Protein AF-A0A5C7EE92-F1 (afdb_monomer_lite)

InterPro domains:
  IPR003700 Ketopantoate hydroxymethyltransferase [PF02548] (1-50)
  IPR015813 Pyruvate/Phosphoenolpyruvate kinase-like domain superfamily [SSF51621] (1-54)
  IPR040442 Pyruvate kinase-like domain superfamily [G3DSA:3.20.20.60] (1-67)

Foldseek 3Di:
DDDDDDPCLLQVVDVVDRDPVGDHVHPCVVVVVVVVVVVVVCVVVVVPPPPVNDDDDDPVVVVVVCVVVVPDDD

Secondary structure (DSSP, 8-state):
------HHHHTT--TT---TT---S---HHHHHHHHHHHHHHHHTT-SS-GGG-PPPPHHHHHHHHHHTT----

Sequence (74 aa):
DGVHIIGSDLFHLYEKHTPRHSKVYVDLIPIIEQVYKDYMKDVKERKYPGPEHTVFMKEEELKRFQEMVGWKKK

Structure (mmCIF, N/CA/C/O backbone):
data_AF-A0A5C7EE92-F1
#
_entry.id   AF-A0A5C7EE92-F1
#
loop_
_atom_site.group_PDB
_atom_site.id
_atom_site.type_symbol
_atom_site.label_atom_id
_atom_site.label_alt_id
_atom_site.label_comp_id
_atom_site.label_asym_id
_atom_site.label_entity_id
_atom_site.label_seq_id
_atom_site.pdbx_PDB_ins_code
_atom_site.Cartn_x
_atom_site.Cartn_y
_atom_site.Cartn_z
_atom_site.occupancy
_atom_site.B_iso_or_equiv
_atom_site.auth_seq_id
_atom_site.auth_comp_id
_atom_site.auth_asym_id
_atom_site.auth_atom_id
_atom_site.pdbx_PDB_model_num
ATOM 1 N N . ASP A 1 1 ? 13.114 18.266 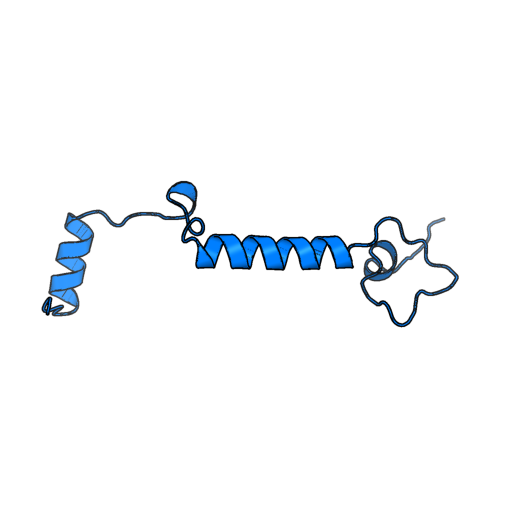-27.947 1.00 79.38 1 ASP A N 1
ATOM 2 C CA . ASP A 1 1 ? 13.221 16.815 -28.203 1.00 79.38 1 ASP A CA 1
ATOM 3 C C . ASP A 1 1 ? 12.994 16.042 -26.923 1.00 79.38 1 ASP A C 1
ATOM 5 O O . ASP A 1 1 ? 13.567 16.391 -25.899 1.00 79.38 1 ASP A O 1
ATOM 9 N N . GLY A 1 2 ? 12.106 15.054 -26.957 1.00 91.06 2 GLY A N 1
ATOM 10 C CA . GLY A 1 2 ? 11.747 14.238 -25.801 1.00 91.06 2 GLY A CA 1
ATOM 11 C C . GLY A 1 2 ? 11.473 12.804 -26.227 1.00 91.06 2 GLY A C 1
ATOM 12 O O . GLY A 1 2 ? 11.409 12.503 -27.419 1.00 91.06 2 GLY A O 1
ATOM 13 N N . VAL A 1 3 ? 11.316 11.924 -25.247 1.00 90.12 3 VAL A N 1
ATOM 14 C CA . VAL A 1 3 ? 10.995 10.512 -25.464 1.00 90.12 3 VAL A CA 1
ATOM 15 C C . VAL A 1 3 ? 9.715 10.158 -24.718 1.00 90.12 3 VAL A C 1
ATOM 17 O O . VAL A 1 3 ? 9.425 10.725 -23.666 1.00 90.12 3 VAL A O 1
ATOM 20 N N . HIS A 1 4 ? 8.951 9.223 -25.273 1.00 90.88 4 HIS A N 1
ATOM 21 C CA . HIS A 1 4 ? 7.753 8.666 -24.656 1.00 90.88 4 HIS A CA 1
ATOM 22 C C . HIS A 1 4 ? 8.030 7.214 -24.261 1.00 90.88 4 HIS A C 1
ATOM 24 O O . HIS A 1 4 ? 8.598 6.461 -25.051 1.00 90.88 4 HIS A O 1
ATOM 30 N N . ILE A 1 5 ? 7.643 6.834 -23.045 1.00 92.25 5 ILE A N 1
ATOM 31 C CA . ILE A 1 5 ? 7.802 5.479 -22.515 1.00 92.25 5 ILE A CA 1
ATOM 32 C C . ILE A 1 5 ? 6.589 5.112 -21.666 1.00 92.25 5 ILE A C 1
ATOM 34 O O . ILE A 1 5 ? 5.983 5.971 -21.024 1.00 92.25 5 ILE A O 1
ATOM 38 N N . ILE A 1 6 ? 6.238 3.830 -21.662 1.00 93.12 6 ILE A N 1
ATOM 39 C CA . ILE A 1 6 ? 5.122 3.312 -20.879 1.00 93.12 6 ILE A CA 1
ATOM 40 C C . ILE A 1 6 ? 5.612 3.071 -19.449 1.00 93.12 6 ILE A C 1
ATOM 42 O O . ILE A 1 6 ? 6.592 2.362 -19.229 1.00 93.12 6 ILE A O 1
ATOM 46 N N . GLY A 1 7 ? 4.920 3.648 -18.464 1.00 93.06 7 GLY A N 1
ATOM 47 C CA . GLY A 1 7 ? 5.315 3.549 -17.056 1.00 93.06 7 GLY A CA 1
ATOM 48 C C . GLY A 1 7 ? 5.409 2.110 -16.538 1.00 93.06 7 GLY A C 1
ATOM 49 O O . GLY A 1 7 ? 6.322 1.805 -15.779 1.00 93.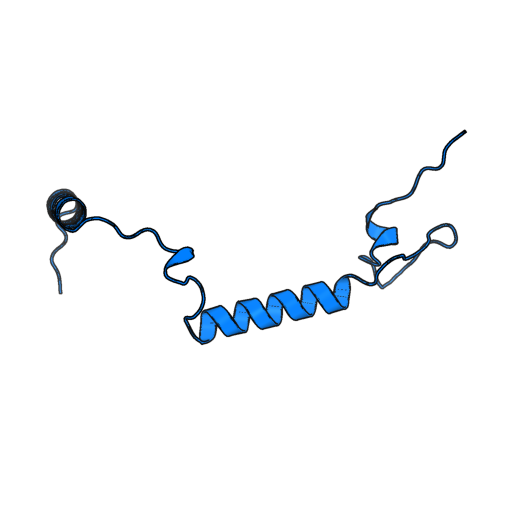06 7 GLY A O 1
ATOM 50 N N . SER A 1 8 ? 4.529 1.206 -16.984 1.00 93.75 8 SER A N 1
ATOM 51 C CA . SER A 1 8 ? 4.549 -0.213 -16.589 1.00 93.75 8 SER A CA 1
ATOM 52 C C . SER A 1 8 ? 5.862 -0.917 -16.916 1.00 93.75 8 SER A C 1
ATOM 54 O O . SER A 1 8 ? 6.297 -1.781 -16.156 1.00 93.75 8 SER A O 1
ATOM 56 N N . ASP A 1 9 ? 6.508 -0.530 -18.015 1.00 93.62 9 ASP A N 1
ATOM 57 C CA . ASP A 1 9 ? 7.744 -1.162 -18.471 1.00 93.62 9 ASP A CA 1
ATOM 58 C C . ASP A 1 9 ? 8.935 -0.736 -17.611 1.00 93.62 9 ASP A C 1
ATOM 60 O O . ASP A 1 9 ? 9.877 -1.502 -17.427 1.00 93.62 9 ASP A O 1
ATOM 64 N N . LEU A 1 10 ? 8.876 0.470 -17.034 1.00 94.88 10 LEU A N 1
ATOM 65 C CA . LEU A 1 10 ? 9.895 0.964 -16.105 1.00 94.88 10 LEU A CA 1
ATOM 66 C C . LEU A 1 10 ? 9.948 0.128 -14.819 1.00 94.88 10 LEU A C 1
ATOM 68 O O . LEU A 1 10 ? 11.003 0.051 -14.186 1.00 94.88 10 LEU A O 1
ATOM 72 N N . PHE A 1 11 ? 8.815 -0.485 -14.461 1.00 95.62 11 PHE A N 1
ATOM 73 C CA . PHE A 1 11 ? 8.592 -1.241 -13.228 1.00 95.62 11 PHE A CA 1
ATOM 74 C C . PHE A 1 11 ? 8.463 -2.756 -13.437 1.00 95.62 11 PHE A C 1
ATOM 76 O O . PHE A 1 11 ? 8.153 -3.473 -12.487 1.00 95.62 11 PHE A O 1
ATOM 83 N N . HIS A 1 12 ? 8.654 -3.242 -14.669 1.00 94.50 12 HIS A N 1
ATOM 84 C CA . HIS A 1 12 ? 8.511 -4.658 -15.018 1.00 94.50 12 HIS A CA 1
ATOM 85 C C . HIS A 1 12 ? 7.137 -5.260 -14.642 1.00 94.50 12 HIS A C 1
ATOM 87 O O . HIS A 1 12 ? 7.036 -6.409 -14.233 1.00 94.50 12 HIS A O 1
ATOM 93 N N . LEU A 1 13 ? 6.041 -4.506 -14.806 1.00 93.44 13 LEU A N 1
ATOM 94 C CA . LEU A 1 13 ? 4.698 -4.980 -14.413 1.00 93.44 13 LEU A CA 1
ATOM 95 C C . LEU A 1 13 ? 4.110 -6.065 -15.332 1.00 93.44 13 LEU A C 1
ATOM 97 O O . LEU A 1 13 ? 3.036 -6.592 -15.044 1.00 93.44 13 LEU A O 1
ATOM 101 N N . TYR A 1 14 ? 4.771 -6.384 -16.446 1.00 91.69 14 TYR A N 1
ATOM 102 C CA . TYR A 1 14 ? 4.348 -7.429 -17.376 1.00 91.69 14 TYR A CA 1
ATOM 103 C C . TYR A 1 14 ? 5.498 -8.396 -17.682 1.00 91.69 14 TYR A C 1
ATOM 105 O O . TYR A 1 14 ? 6.287 -8.179 -18.596 1.00 91.69 14 TYR A O 1
ATOM 113 N N . GLU A 1 15 ? 5.565 -9.505 -16.944 1.00 85.62 15 GLU A N 1
ATOM 114 C CA . GLU A 1 15 ? 6.688 -10.463 -17.002 1.00 85.62 15 GLU A CA 1
ATOM 115 C C . GLU A 1 15 ? 6.843 -11.164 -18.354 1.00 85.62 15 GLU A C 1
ATOM 117 O O . GLU A 1 15 ? 7.935 -11.563 -18.752 1.00 85.62 15 GLU A O 1
ATOM 122 N N . LYS A 1 16 ? 5.738 -11.352 -19.084 1.00 88.81 16 LYS A N 1
ATOM 123 C CA . LYS A 1 16 ? 5.756 -12.119 -20.337 1.00 88.81 16 LYS A CA 1
ATOM 124 C C . LYS A 1 16 ? 6.461 -11.381 -21.472 1.00 88.81 16 LYS A C 1
ATOM 126 O O . LYS A 1 16 ? 6.848 -12.021 -22.450 1.00 88.81 16 LYS A O 1
ATOM 131 N N . HIS A 1 17 ? 6.570 -10.055 -21.398 1.00 87.88 17 HIS A N 1
ATOM 132 C CA . HIS A 1 17 ? 7.177 -9.269 -22.461 1.00 87.88 17 HIS A CA 1
ATOM 133 C C . HIS A 1 17 ? 7.670 -7.908 -21.971 1.00 87.88 17 HIS A C 1
ATOM 135 O O . HIS A 1 17 ? 6.874 -7.070 -21.560 1.00 87.88 17 HIS A O 1
ATOM 141 N N . THR A 1 18 ? 8.959 -7.647 -22.176 1.00 90.06 18 THR A N 1
ATOM 142 C CA . THR A 1 18 ? 9.552 -6.315 -22.024 1.00 90.06 18 THR A CA 1
ATOM 143 C C . THR A 1 18 ? 9.984 -5.806 -23.402 1.00 90.06 18 THR A C 1
ATOM 145 O O . THR A 1 18 ? 10.840 -6.438 -24.035 1.00 90.06 18 THR A O 1
ATOM 148 N N . PRO A 1 19 ? 9.418 -4.692 -23.909 1.00 91.62 19 PRO A N 1
ATOM 149 C CA . PRO A 1 19 ? 9.803 -4.143 -25.205 1.00 91.62 19 PRO A CA 1
ATOM 150 C C . PRO A 1 19 ? 11.287 -3.764 -25.252 1.00 91.62 19 PRO A C 1
ATOM 152 O O . PRO A 1 19 ? 11.841 -3.228 -24.298 1.00 91.62 19 PRO A O 1
ATOM 155 N N . ARG A 1 20 ? 11.942 -3.972 -26.403 1.00 92.44 20 ARG A N 1
ATOM 156 C CA . ARG A 1 20 ? 13.394 -3.729 -26.570 1.00 92.44 20 ARG A CA 1
ATOM 157 C C . ARG A 1 20 ? 13.839 -2.284 -26.318 1.00 92.44 20 ARG A C 1
ATOM 159 O O . ARG A 1 20 ? 15.013 -2.062 -26.048 1.00 92.44 20 ARG A O 1
ATOM 166 N N . HIS A 1 21 ? 12.942 -1.316 -26.491 1.00 91.56 21 HIS A N 1
ATOM 167 C CA . HIS A 1 21 ? 13.228 0.106 -26.282 1.00 91.56 21 HIS A CA 1
ATOM 168 C C . HIS A 1 21 ? 13.000 0.546 -24.828 1.00 91.56 21 HIS A C 1
ATOM 170 O O . HIS A 1 21 ? 13.353 1.669 -24.471 1.00 91.56 21 HIS A O 1
ATOM 176 N N . SER A 1 22 ? 12.416 -0.323 -24.000 1.00 92.94 22 SER A N 1
ATOM 177 C CA . SER A 1 22 ? 12.124 -0.032 -22.605 1.00 92.94 22 SER A CA 1
ATOM 178 C C . SER A 1 22 ? 13.337 -0.331 -21.730 1.00 92.94 22 SER A C 1
ATOM 180 O O . SER A 1 22 ? 14.083 -1.284 -21.956 1.00 92.94 22 SER A O 1
ATOM 182 N N . LYS A 1 23 ? 13.529 0.494 -20.700 1.00 92.94 23 LYS A N 1
ATOM 183 C CA . LYS A 1 23 ? 14.514 0.267 -19.644 1.00 92.94 23 LYS A CA 1
ATOM 184 C C . LYS A 1 23 ? 13.772 -0.013 -18.346 1.00 92.94 23 LYS A C 1
ATOM 186 O O . LYS A 1 23 ? 13.045 0.853 -17.869 1.00 92.94 23 LYS A O 1
ATOM 191 N N . VAL A 1 24 ? 14.004 -1.186 -17.765 1.00 94.06 24 VAL A N 1
ATOM 192 C CA . VAL A 1 24 ? 13.543 -1.504 -16.409 1.00 94.06 24 VAL A CA 1
ATOM 193 C C . VAL A 1 24 ? 14.457 -0.786 -15.420 1.00 94.06 24 VAL A C 1
ATOM 195 O O . VAL A 1 24 ? 15.679 -0.940 -15.469 1.00 94.06 24 VAL A O 1
ATOM 198 N N . TYR A 1 25 ? 13.869 0.024 -14.547 1.00 95.44 25 TYR A N 1
ATOM 199 C CA . TYR A 1 25 ? 14.593 0.711 -13.478 1.00 95.44 25 TYR A CA 1
ATOM 200 C C . TYR A 1 25 ? 14.510 -0.065 -12.167 1.00 95.44 25 TYR A C 1
ATOM 202 O O . TYR A 1 25 ? 15.488 -0.105 -11.424 1.00 95.44 25 TYR A O 1
ATOM 210 N N . VAL A 1 26 ? 13.358 -0.682 -11.896 1.00 94.75 26 VAL A N 1
ATOM 211 C CA . VAL A 1 26 ? 13.108 -1.502 -10.708 1.00 94.75 26 VAL A CA 1
ATOM 212 C C . VAL A 1 26 ? 12.179 -2.642 -11.099 1.00 94.75 26 VAL A C 1
ATOM 214 O O . VAL A 1 26 ? 11.212 -2.421 -11.820 1.00 94.75 26 VAL A O 1
ATOM 217 N N . ASP A 1 27 ? 12.451 -3.845 -10.605 1.00 94.50 27 ASP A N 1
ATOM 218 C CA . ASP A 1 27 ? 11.498 -4.948 -10.681 1.00 94.50 27 ASP A CA 1
ATOM 219 C C . ASP A 1 27 ? 10.504 -4.835 -9.519 1.00 94.50 27 ASP A C 1
ATOM 221 O O . ASP A 1 27 ? 10.853 -5.082 -8.361 1.00 94.50 27 ASP A O 1
ATOM 225 N N . LEU A 1 28 ? 9.287 -4.362 -9.804 1.00 95.06 28 LEU A N 1
ATOM 226 C CA . LEU A 1 28 ? 8.312 -4.047 -8.759 1.00 95.06 28 LEU A CA 1
ATOM 227 C C . LEU A 1 28 ? 7.527 -5.282 -8.295 1.00 95.06 28 LEU A C 1
ATOM 229 O O . LEU A 1 28 ? 6.958 -5.258 -7.204 1.00 95.06 28 LEU A O 1
ATOM 233 N N . ILE A 1 29 ? 7.520 -6.369 -9.07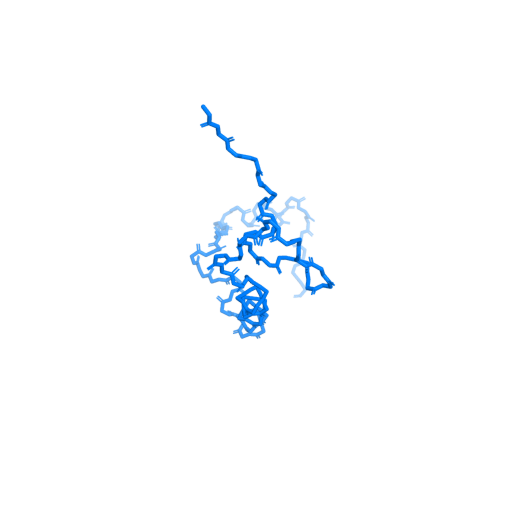2 1.00 93.88 29 ILE A N 1
ATOM 234 C CA . ILE A 1 29 ? 6.732 -7.570 -8.764 1.00 93.88 29 ILE A CA 1
ATOM 235 C C . ILE A 1 29 ? 7.146 -8.204 -7.427 1.00 93.88 29 ILE A C 1
ATOM 237 O O . ILE A 1 29 ? 6.272 -8.336 -6.566 1.00 93.88 29 ILE A O 1
ATOM 241 N N . PRO A 1 30 ? 8.435 -8.500 -7.158 1.00 95.56 30 PRO A N 1
ATOM 242 C CA . PRO A 1 30 ? 8.842 -9.072 -5.871 1.00 95.56 30 PRO A CA 1
ATOM 243 C C . PRO A 1 30 ? 8.495 -8.176 -4.674 1.00 95.56 30 PRO A C 1
ATOM 245 O O . PRO A 1 30 ? 8.170 -8.665 -3.591 1.00 95.56 30 PRO A O 1
ATOM 248 N N . ILE A 1 31 ? 8.532 -6.854 -4.867 1.00 96.50 31 ILE A N 1
ATOM 249 C CA . ILE A 1 31 ? 8.181 -5.872 -3.835 1.00 96.50 31 ILE A CA 1
ATOM 250 C C . ILE A 1 31 ? 6.676 -5.929 -3.553 1.00 96.50 31 ILE A C 1
ATOM 252 O O . ILE A 1 31 ? 6.272 -6.003 -2.394 1.00 96.50 31 ILE A O 1
ATOM 256 N N . ILE A 1 32 ? 5.844 -5.943 -4.597 1.00 96.50 32 ILE A N 1
ATOM 257 C CA . ILE A 1 32 ? 4.386 -6.071 -4.477 1.00 96.50 32 ILE A CA 1
ATOM 258 C C . ILE A 1 32 ? 4.012 -7.386 -3.779 1.00 96.50 32 ILE A C 1
ATOM 260 O O . ILE A 1 32 ? 3.181 -7.389 -2.869 1.00 96.50 32 ILE A O 1
ATOM 264 N N . GLU A 1 33 ? 4.645 -8.500 -4.152 1.00 97.12 33 GLU A N 1
ATOM 265 C CA . GLU A 1 33 ? 4.421 -9.790 -3.494 1.00 97.12 33 GLU A CA 1
ATOM 266 C C . GLU A 1 33 ? 4.758 -9.748 -2.002 1.00 97.12 33 GLU A C 1
ATOM 268 O O . GLU A 1 33 ? 4.005 -10.280 -1.180 1.00 97.12 33 GLU A O 1
ATOM 273 N N . GLN A 1 34 ? 5.883 -9.123 -1.648 1.00 98.25 34 GLN A N 1
ATOM 274 C CA . GLN A 1 34 ? 6.294 -8.959 -0.258 1.00 98.25 34 GLN A CA 1
ATOM 275 C C . GLN A 1 34 ? 5.270 -8.126 0.521 1.00 98.25 34 GLN A C 1
ATOM 277 O O . GLN A 1 34 ? 4.822 -8.555 1.584 1.00 98.25 34 GLN A O 1
ATOM 282 N N . VAL A 1 35 ? 4.813 -7.006 -0.047 1.00 98.25 35 VAL A N 1
ATOM 283 C CA . VAL A 1 35 ? 3.784 -6.144 0.557 1.00 98.25 35 VAL A CA 1
ATOM 284 C C . VAL A 1 35 ? 2.503 -6.925 0.854 1.00 98.25 35 VAL A C 1
ATOM 286 O O . VAL A 1 35 ? 1.955 -6.813 1.952 1.00 98.25 35 VAL A O 1
ATOM 289 N N . TYR A 1 36 ? 2.031 -7.761 -0.076 1.00 98.38 36 TYR A N 1
ATOM 290 C CA . TYR A 1 36 ? 0.833 -8.569 0.164 1.00 98.38 36 TYR A CA 1
ATOM 291 C C . TYR A 1 36 ? 1.032 -9.626 1.254 1.00 98.38 36 TYR A C 1
ATOM 293 O O . TYR A 1 36 ? 0.117 -9.865 2.049 1.00 98.38 36 TYR A O 1
ATOM 301 N N . LYS A 1 37 ? 2.212 -10.253 1.320 1.00 98.50 37 LYS A N 1
ATOM 302 C CA . LYS A 1 37 ? 2.541 -11.225 2.373 1.00 98.50 37 LYS A CA 1
ATOM 303 C C . LYS A 1 37 ? 2.587 -10.560 3.747 1.00 98.50 37 LYS A C 1
ATOM 305 O O . LYS A 1 37 ? 2.016 -11.108 4.691 1.00 98.50 37 LYS A O 1
ATOM 310 N N . ASP A 1 38 ? 3.204 -9.387 3.841 1.00 98.50 38 ASP A N 1
ATOM 311 C CA . ASP A 1 38 ? 3.313 -8.629 5.088 1.00 98.50 38 ASP A CA 1
ATOM 312 C C . ASP A 1 38 ? 1.947 -8.130 5.558 1.00 98.50 38 ASP A C 1
ATOM 314 O O . ASP A 1 38 ? 1.563 -8.384 6.698 1.00 98.50 38 ASP A O 1
ATOM 318 N N . TYR A 1 39 ? 1.143 -7.560 4.657 1.00 98.31 39 TYR A N 1
ATOM 319 C CA . TYR A 1 39 ? -0.233 -7.174 4.967 1.00 98.31 39 TYR A CA 1
ATOM 320 C C . TYR A 1 39 ? -1.068 -8.363 5.464 1.00 98.31 39 TYR A C 1
ATOM 322 O O . TYR A 1 39 ? -1.741 -8.284 6.494 1.00 98.31 39 TYR A O 1
ATOM 330 N N . MET A 1 40 ? -1.003 -9.502 4.761 1.00 98.38 40 MET A N 1
ATOM 331 C CA . MET A 1 40 ? -1.707 -10.718 5.174 1.00 98.38 40 MET A CA 1
ATOM 332 C C . MET A 1 40 ? -1.266 -11.169 6.572 1.00 98.38 40 MET A C 1
ATOM 334 O O . MET A 1 40 ? -2.102 -11.605 7.369 1.00 98.38 40 MET A O 1
ATOM 338 N N . LYS A 1 41 ? 0.035 -11.104 6.863 1.00 98.50 41 LYS A N 1
ATOM 339 C CA . LYS A 1 41 ? 0.584 -11.449 8.174 1.00 98.50 41 LYS A CA 1
ATOM 340 C C . LYS A 1 41 ? 0.046 -10.513 9.253 1.00 98.50 41 LYS A C 1
ATOM 342 O O . LYS A 1 41 ? -0.467 -11.009 10.253 1.00 98.50 41 LYS A O 1
ATOM 347 N N . ASP A 1 42 ? 0.079 -9.204 9.029 1.00 98.31 42 ASP A N 1
ATOM 348 C CA . ASP A 1 42 ? -0.400 -8.220 10.001 1.00 98.31 42 ASP A CA 1
ATOM 349 C C . ASP A 1 42 ? -1.894 -8.377 10.303 1.00 98.31 42 ASP A C 1
ATOM 351 O O . ASP A 1 42 ? -2.300 -8.270 11.462 1.00 98.31 42 ASP A O 1
ATOM 355 N N . VAL A 1 43 ? -2.711 -8.716 9.299 1.00 98.06 43 VAL A N 1
ATOM 356 C CA . VAL A 1 43 ? -4.137 -9.032 9.492 1.00 98.06 43 VAL A CA 1
ATOM 357 C C . VAL A 1 43 ? -4.318 -10.315 10.307 1.00 98.06 43 VAL A C 1
ATOM 359 O O . VAL A 1 43 ? -5.107 -10.345 11.255 1.00 98.06 43 VAL A O 1
ATOM 362 N N . LYS A 1 44 ? -3.583 -11.387 9.977 1.00 97.94 44 LYS A N 1
ATOM 363 C CA . LYS A 1 44 ? -3.664 -12.672 10.699 1.00 97.94 44 LYS A CA 1
ATOM 364 C C . LYS A 1 44 ? -3.220 -12.547 12.155 1.00 97.94 44 LYS A C 1
ATOM 366 O O . LYS A 1 44 ? -3.830 -13.152 13.032 1.00 97.94 44 LYS A O 1
ATOM 371 N N . GLU A 1 45 ? -2.190 -11.748 12.406 1.00 98.12 45 GLU A N 1
ATOM 372 C CA . GLU A 1 45 ? -1.661 -11.466 13.742 1.00 98.12 45 GLU A CA 1
ATOM 373 C C . GLU A 1 45 ? -2.462 -10.382 14.484 1.00 98.12 45 GLU A C 1
ATOM 375 O O . GLU A 1 45 ? -2.158 -10.090 15.639 1.00 98.12 45 GLU A O 1
ATOM 380 N N . ARG A 1 46 ? -3.495 -9.800 13.851 1.00 95.81 46 ARG A N 1
ATOM 381 C CA . ARG A 1 46 ? -4.294 -8.676 14.374 1.00 95.81 46 ARG A CA 1
ATOM 382 C C . ARG A 1 46 ? -3.450 -7.461 14.780 1.00 95.81 46 ARG A C 1
ATOM 384 O O . ARG A 1 46 ? -3.821 -6.722 15.687 1.00 95.81 46 ARG A O 1
ATOM 391 N N . LYS A 1 47 ? -2.321 -7.256 14.101 1.00 96.56 47 LYS A N 1
ATOM 392 C CA . LYS A 1 47 ? -1.510 -6.033 14.186 1.00 96.56 47 LYS A CA 1
ATOM 393 C C . LYS A 1 47 ? -2.103 -4.916 13.342 1.00 96.56 47 LYS A C 1
ATOM 395 O O . LYS A 1 47 ? -2.044 -3.760 13.740 1.00 96.56 47 LYS A O 1
ATOM 400 N N . TYR A 1 48 ? -2.692 -5.277 12.201 1.00 95.88 48 TYR A N 1
ATOM 401 C CA . TYR A 1 48 ? -3.443 -4.366 11.351 1.00 95.88 48 TYR A CA 1
ATOM 402 C C . TYR A 1 48 ? -4.935 -4.754 11.306 1.00 95.88 48 TYR A C 1
ATOM 404 O O . TYR A 1 48 ? -5.243 -5.934 11.110 1.00 95.88 48 TYR A O 1
ATOM 412 N N . PRO A 1 49 ? -5.863 -3.782 11.414 1.00 95.75 49 PRO A N 1
ATOM 413 C CA . PRO A 1 49 ? -5.612 -2.386 11.778 1.00 95.75 49 PRO A CA 1
ATOM 414 C C . PRO A 1 49 ? -5.158 -2.257 13.240 1.00 95.75 49 PRO A C 1
ATOM 416 O O . PRO A 1 49 ? -5.720 -2.886 14.134 1.00 95.75 49 PRO A O 1
ATOM 419 N N . GLY A 1 50 ? -4.133 -1.434 13.466 1.00 94.50 50 GLY A N 1
ATOM 420 C CA . GLY A 1 50 ? -3.653 -1.065 14.801 1.00 94.50 50 GLY A CA 1
ATOM 421 C C . GLY A 1 50 ? -4.433 0.117 15.396 1.00 94.50 50 GLY A C 1
ATOM 422 O O . GLY A 1 50 ? -5.308 0.678 14.723 1.00 94.50 50 GLY A O 1
ATOM 423 N N . PRO A 1 51 ? -4.130 0.542 16.636 1.00 93.31 51 PRO A N 1
ATOM 424 C CA . PRO A 1 51 ? -4.740 1.721 17.258 1.00 93.31 51 PRO A CA 1
ATOM 425 C C . PRO A 1 51 ? -4.587 3.004 16.430 1.00 93.31 51 PRO A C 1
ATOM 427 O O . PRO A 1 51 ? -5.519 3.791 16.341 1.00 93.31 51 PRO A O 1
ATOM 430 N N . GLU A 1 52 ? -3.450 3.196 15.767 1.00 94.44 52 GLU A N 1
ATOM 431 C CA . GLU A 1 52 ? -3.181 4.326 14.868 1.00 94.44 52 GLU A CA 1
ATOM 432 C C . GLU A 1 52 ? -4.022 4.296 13.581 1.00 94.44 52 GLU A C 1
ATOM 434 O O . GLU A 1 52 ? -4.250 5.330 12.958 1.00 94.44 52 GLU A O 1
ATOM 439 N N . HIS A 1 53 ? -4.524 3.116 13.212 1.00 94.31 53 HIS A N 1
ATOM 440 C CA . HIS A 1 53 ? -5.400 2.890 12.062 1.00 94.31 53 HIS A CA 1
ATOM 441 C C . HIS A 1 53 ? -6.882 2.807 12.459 1.00 94.31 53 HIS A C 1
ATOM 443 O O . HIS A 1 53 ? -7.73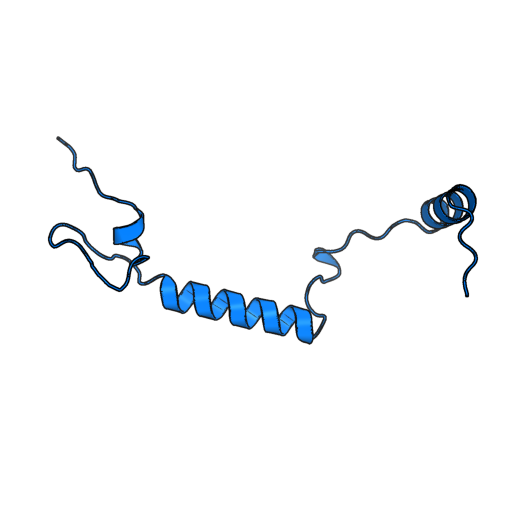8 2.572 11.605 1.00 94.31 53 HIS A O 1
ATOM 449 N N . THR A 1 54 ? -7.189 2.966 13.749 1.00 93.06 54 THR A N 1
ATOM 450 C CA . THR A 1 54 ? -8.524 2.759 14.309 1.00 93.06 54 THR A CA 1
ATOM 451 C C . THR A 1 54 ? -8.988 4.011 15.034 1.00 93.06 54 THR A C 1
ATOM 453 O O . THR A 1 54 ? -8.378 4.456 16.001 1.00 93.06 54 THR A O 1
ATOM 456 N N . VAL A 1 55 ? -10.127 4.558 14.616 1.00 90.12 55 VAL A N 1
ATOM 457 C CA . VAL A 1 55 ? -10.808 5.611 15.374 1.00 90.12 55 VAL A CA 1
ATOM 458 C C . VAL A 1 55 ? -11.890 4.962 16.223 1.00 90.12 55 VAL A C 1
ATOM 460 O O . VAL A 1 55 ? -12.812 4.337 15.700 1.00 90.12 55 VAL A O 1
ATOM 463 N N . PHE A 1 56 ? -11.777 5.108 17.541 1.00 86.69 56 PHE A N 1
ATOM 464 C CA . PHE A 1 56 ? -12.761 4.571 18.474 1.00 86.69 56 PHE A CA 1
ATOM 465 C C . PHE A 1 56 ? -13.961 5.511 18.607 1.00 86.69 56 PHE A C 1
ATOM 467 O O . PHE A 1 56 ? -13.817 6.730 18.712 1.00 86.69 56 PHE A O 1
ATOM 474 N N . MET A 1 57 ? -15.158 4.926 18.626 1.00 89.88 57 MET A N 1
ATOM 475 C CA . MET A 1 57 ? -16.386 5.643 18.954 1.00 89.88 57 MET A CA 1
ATOM 476 C C . MET A 1 57 ? -16.416 5.931 20.455 1.00 89.88 57 MET A C 1
ATOM 478 O O . MET A 1 57 ? -16.082 5.064 21.262 1.00 89.88 57 MET A O 1
ATOM 482 N N . LYS A 1 58 ? -16.832 7.141 20.834 1.00 93.75 58 LYS A N 1
ATOM 483 C CA . LYS A 1 58 ? -17.029 7.473 22.245 1.00 93.75 58 LYS A CA 1
ATOM 484 C C . LYS A 1 58 ? -18.195 6.670 22.826 1.00 93.75 58 LYS A C 1
ATOM 486 O O . LYS A 1 58 ? -19.173 6.390 22.132 1.00 93.75 58 LYS A O 1
ATOM 491 N N . GLU A 1 59 ? -18.105 6.333 24.105 1.00 92.00 59 GLU A N 1
ATOM 492 C CA . GLU A 1 59 ? -19.101 5.520 24.816 1.00 92.00 59 GLU A CA 1
ATOM 493 C C . GLU A 1 59 ? -20.522 6.105 24.726 1.00 92.00 59 GLU A C 1
ATOM 495 O O . GLU A 1 59 ? -21.493 5.364 24.569 1.00 92.00 59 GLU A O 1
ATOM 500 N N . GLU A 1 60 ? -20.668 7.430 24.792 1.00 93.75 60 GLU A N 1
ATOM 501 C CA . GLU A 1 60 ? -21.965 8.101 24.684 1.00 93.75 60 GLU A CA 1
ATOM 502 C C . GLU A 1 60 ? -22.608 7.946 23.300 1.00 93.75 60 GLU A C 1
ATOM 504 O O . GLU A 1 60 ? -23.814 7.718 23.204 1.00 93.75 60 GLU A O 1
ATOM 509 N N . GLU A 1 61 ? -21.807 8.001 22.236 1.00 93.31 61 GLU A N 1
ATOM 510 C CA . GLU A 1 61 ? -22.281 7.816 20.863 1.00 93.31 61 GLU A CA 1
ATOM 511 C C . GLU A 1 61 ? -22.651 6.353 20.612 1.00 93.31 61 GLU A C 1
ATOM 513 O O . GL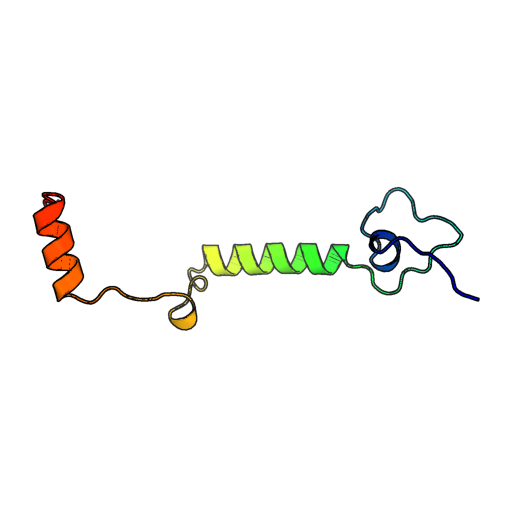U A 1 61 ? -23.669 6.067 19.981 1.00 93.31 61 GLU A O 1
ATOM 518 N N . LEU A 1 62 ? -21.895 5.418 21.197 1.00 91.25 62 LEU A N 1
ATOM 519 C CA . LEU A 1 62 ? -22.217 3.995 21.133 1.00 91.25 62 LEU A CA 1
ATOM 520 C C . LEU A 1 62 ? -23.568 3.689 21.793 1.00 91.25 62 LEU A C 1
ATOM 522 O O . LEU A 1 62 ? -24.359 2.935 21.229 1.00 91.25 62 LEU A O 1
ATOM 526 N N . LYS A 1 63 ? -23.861 4.286 22.955 1.00 92.38 63 LYS A N 1
ATOM 527 C CA . LYS A 1 63 ? -25.155 4.111 23.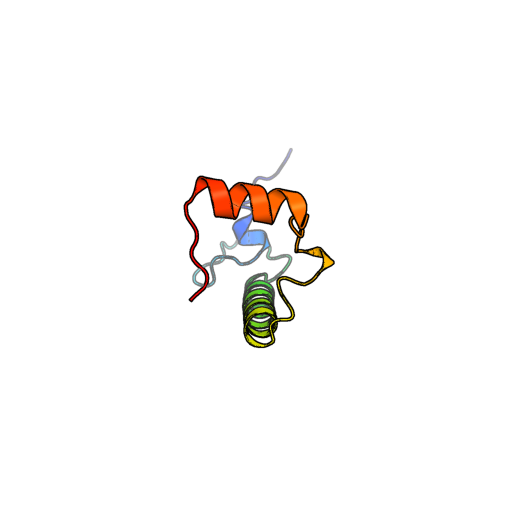642 1.00 92.38 63 LYS A CA 1
ATOM 528 C C . LYS A 1 63 ? -26.318 4.652 22.815 1.00 92.38 63 LYS A C 1
ATOM 530 O O . LYS A 1 63 ? -27.296 3.938 22.610 1.00 92.38 63 LYS A O 1
ATOM 535 N N . ARG A 1 64 ? -26.183 5.866 22.269 1.00 93.81 64 ARG A N 1
ATOM 536 C CA . ARG A 1 64 ? -27.189 6.456 21.366 1.00 93.81 64 ARG A CA 1
ATOM 537 C C . ARG A 1 64 ? -27.446 5.566 20.156 1.00 93.81 64 ARG A C 1
ATOM 539 O O . ARG A 1 64 ? -28.594 5.331 19.789 1.00 93.81 64 ARG A O 1
ATOM 546 N N . PHE A 1 65 ? -26.378 5.043 19.556 1.00 92.38 65 PHE A N 1
ATOM 547 C CA . PHE A 1 65 ? -26.486 4.126 18.429 1.00 92.38 65 PHE A CA 1
ATOM 548 C C . PHE A 1 65 ? -27.216 2.832 18.815 1.00 92.38 65 PHE A C 1
ATOM 550 O O . PHE A 1 65 ? -28.115 2.404 18.094 1.00 92.38 65 PHE A O 1
ATOM 557 N N . GLN A 1 66 ? -26.878 2.235 19.963 1.00 93.06 66 GLN A N 1
ATOM 558 C CA . GLN A 1 66 ? -27.539 1.029 20.474 1.00 93.06 66 GLN A CA 1
ATOM 559 C C . GLN A 1 66 ? -29.041 1.239 20.692 1.00 93.06 66 GLN A C 1
ATOM 561 O O . GLN A 1 66 ? -29.831 0.385 20.290 1.00 93.06 66 GLN A O 1
ATOM 566 N N . GLU A 1 67 ? -29.437 2.370 21.277 1.00 94.50 67 GLU A N 1
ATOM 567 C CA . GLU A 1 67 ? -30.845 2.742 21.455 1.00 94.50 67 GLU A CA 1
ATOM 568 C C . GLU A 1 67 ? -31.553 2.916 20.106 1.00 94.50 67 GLU A C 1
ATOM 570 O O . GLU A 1 67 ? -32.618 2.336 19.892 1.00 94.50 67 GLU A O 1
ATOM 575 N N . MET A 1 68 ? -30.933 3.645 19.170 1.00 94.31 68 MET A N 1
ATOM 576 C CA . MET A 1 68 ? -31.495 3.930 17.845 1.00 94.31 68 MET A CA 1
ATOM 577 C C . MET A 1 68 ? -31.771 2.662 17.033 1.00 94.31 68 MET A C 1
ATOM 579 O O . MET A 1 68 ? -32.803 2.567 16.372 1.00 94.31 68 MET A O 1
ATOM 583 N N . VAL A 1 69 ? -30.861 1.685 17.069 1.00 95.75 69 VAL A N 1
ATOM 584 C CA . VAL A 1 69 ? -31.001 0.446 16.282 1.00 95.75 69 VAL A CA 1
ATOM 585 C C . VAL A 1 69 ? -31.670 -0.687 17.067 1.00 95.75 69 VAL A C 1
ATOM 587 O O . VAL A 1 69 ? -31.775 -1.805 16.565 1.00 95.75 69 VAL A O 1
ATOM 590 N N . GLY A 1 70 ? -32.111 -0.427 18.304 1.00 90.69 70 GLY A N 1
ATOM 591 C CA . GLY A 1 70 ? -32.690 -1.444 19.182 1.00 90.69 70 GLY A CA 1
ATOM 592 C C . GLY A 1 70 ? -31.723 -2.596 19.476 1.00 90.69 70 GLY A C 1
ATOM 593 O O . GLY A 1 70 ? -32.151 -3.749 19.594 1.00 90.69 70 GLY A O 1
ATOM 594 N N . TRP A 1 71 ? -30.418 -2.310 19.557 1.00 89.38 71 TRP A N 1
ATOM 595 C CA . TRP A 1 71 ? -29.387 -3.325 19.758 1.00 89.38 71 TRP A CA 1
ATOM 596 C C . TRP A 1 71 ? -29.532 -3.958 21.146 1.00 89.38 71 TRP A C 1
ATOM 598 O O . TRP A 1 71 ? -29.116 -3.404 22.161 1.00 89.38 71 TRP A O 1
ATOM 608 N N . LYS A 1 72 ? -30.074 -5.178 21.194 1.00 81.94 72 LYS A N 1
ATOM 609 C CA . LYS A 1 72 ? -30.056 -6.024 22.392 1.00 81.94 72 LYS A CA 1
ATOM 610 C C . LYS A 1 72 ? -28.775 -6.851 22.396 1.00 81.94 72 LYS A C 1
ATOM 612 O O . LYS A 1 72 ? -28.594 -7.715 21.539 1.00 81.94 72 LYS A O 1
ATOM 617 N N . LYS A 1 73 ? -27.857 -6.552 23.318 1.00 70.00 73 LYS A N 1
ATOM 618 C CA . LYS A 1 73 ? -26.647 -7.359 23.533 1.00 70.00 73 LYS A CA 1
ATOM 619 C C . LYS A 1 73 ? -27.090 -8.791 23.882 1.00 70.00 73 LYS A C 1
ATOM 621 O O . LYS A 1 73 ? -27.945 -8.950 24.750 1.00 70.00 73 LYS A O 1
ATOM 626 N N . LYS A 1 74 ? -26.585 -9.788 23.148 1.00 58.53 74 LYS A N 1
ATOM 627 C CA . LYS A 1 74 ? -26.801 -11.211 23.453 1.00 58.53 74 LYS A CA 1
ATOM 628 C C . LYS A 1 74 ? -26.022 -11.616 24.696 1.00 58.53 74 LYS A C 1
ATOM 630 O O . LYS A 1 74 ? -24.910 -11.068 24.870 1.00 58.53 74 LYS A O 1
#

pLDDT: mean 92.77, std 6.04, range [58.53, 98.5]

Organism: NCBI:txid2602750

Radius of gyration: 23.53 Å; chains: 1; bounding box: 47×30×53 Å